Protein AF-A0AB73BXB4-F1 (afdb_monomer)

pLDDT: mean 86.78, std 16.22, range [36.78, 97.56]

Solvent-accessible surface area (backbone atoms only — not comparable to full-atom values): 6995 Å² total; per-residue (Å²): 115,77,70,65,53,54,61,62,59,66,60,69,78,57,82,78,79,75,52,73,66,58,54,53,52,51,54,50,52,53,50,52,51,52,52,50,55,50,52,53,54,52,52,50,49,53,47,51,54,52,40,52,54,49,50,57,50,45,49,60,52,52,61,61,52,67,53,47,62,61,51,51,56,50,37,53,54,45,31,73,74,46,91,64,23,68,59,35,50,53,50,48,51,52,51,50,58,50,49,55,52,49,53,52,51,47,54,53,46,54,50,52,42,55,52,45,51,52,54,48,50,67,76,71,112

Nearest PDB structures (foldseek):
  3vkg-assembly2_A  TM=5.267E-01  e=1.245E+00  Dictyostelium discoideum
  3u0c-assembly1_A  TM=6.821E-01  e=4.841E+00  Shigella flexneri
  8i21-assembly1_A  TM=4.727E-01  e=8.973E+00  Saccharomyces cerevisiae S288C
  6pyu-assembly1_B  TM=4.272E-01  e=8.436E+00  Homo sapiens

InterPro domains:
  IPR018543 Adhesion protein FadA [PF09403] (26-123)
  IPR053716 Flagellar assembly and chemotaxis effector [G3DSA:1.10.287.1700] (19-124)

Organism: NCBI:txid1441732

Secondary structure (DSSP, 8-state):
-HHHHHHHHHHGGG-S---HHHHHHHHHHHHHHHHHHHHHHHHHHHHHHHHHHHHHHHHHHHHHHHTHHHHHHHHHHHHHHSTTHHHHHHHHHHHHHHHHHHHHHHHHHHHHHHHHHHHHHHHH-

Radius of gyration: 28.99 Å; Cα cont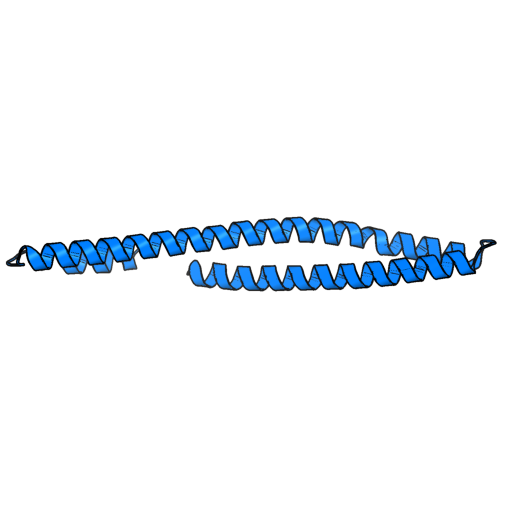acts (8 Å, |Δi|>4): 42; chains: 1; bounding box: 59×25×80 Å

Sequence (125 aa):
MKKVILFCLLLSIAAYGLDSQELNFLNKMDAEYQELLQKEAEKLEEFKVEKSSLEEELVKLKEREVAKEEIFAKLGKDSEIRWHRDEYKKLAKRYEEYYKKLEAAIAEREGKITELEKLINIMSE

Structure (mmCIF, N/CA/C/O backbone):
data_AF-A0AB73BXB4-F1
#
_entry.id   AF-A0AB73BXB4-F1
#
loop_
_atom_site.group_PDB
_atom_site.id
_atom_site.type_symbol
_atom_site.label_atom_id
_atom_site.label_alt_id
_atom_site.label_comp_id
_atom_site.label_asym_id
_atom_site.label_entity_id
_atom_site.label_seq_id
_atom_site.pdbx_PDB_ins_code
_atom_site.Cartn_x
_atom_site.Cartn_y
_atom_site.Cartn_z
_atom_site.occupancy
_atom_site.B_iso_or_equiv
_atom_site.auth_seq_id
_atom_site.auth_comp_id
_atom_site.auth_asym_id
_atom_site.auth_atom_id
_atom_site.pdbx_PDB_model_num
ATOM 1 N N . MET A 1 1 ? -16.604 14.018 24.293 1.00 46.03 1 MET A N 1
ATOM 2 C CA . MET A 1 1 ? -16.681 14.389 25.733 1.00 46.03 1 MET A CA 1
ATOM 3 C C . MET A 1 1 ? -18.094 14.677 26.260 1.00 46.03 1 MET A C 1
ATOM 5 O O . MET A 1 1 ? -18.399 14.213 27.346 1.00 46.03 1 MET A O 1
ATOM 9 N N . LYS A 1 2 ? -18.993 15.373 25.539 1.00 36.78 2 LYS A N 1
ATOM 10 C CA . LYS A 1 2 ? -20.355 15.675 26.051 1.00 36.78 2 LYS A CA 1
ATOM 11 C C . LYS A 1 2 ? -21.287 14.454 26.213 1.00 36.78 2 LYS A C 1
ATOM 13 O O . LYS A 1 2 ? -22.176 14.497 27.051 1.00 36.78 2 LYS A O 1
ATOM 18 N N . LYS A 1 3 ? -21.079 13.370 25.450 1.00 45.28 3 LYS A N 1
ATOM 19 C CA . LYS A 1 3 ? -21.919 12.152 25.496 1.00 45.28 3 LYS A CA 1
ATOM 20 C C . LYS A 1 3 ? -21.584 11.211 26.670 1.00 45.28 3 LYS A C 1
ATOM 22 O O . LYS A 1 3 ? -22.493 10.638 27.249 1.00 45.28 3 LYS A O 1
ATOM 27 N N . VAL A 1 4 ? -20.312 11.129 27.076 1.00 49.06 4 VAL A N 1
ATOM 28 C CA . VAL A 1 4 ? -19.854 10.280 28.203 1.00 49.06 4 VAL A CA 1
ATOM 29 C C . VAL A 1 4 ? -20.361 10.810 29.547 1.00 49.06 4 VAL A C 1
ATOM 31 O O . VAL A 1 4 ? -20.783 10.048 30.407 1.00 49.06 4 VAL A O 1
ATOM 34 N N . ILE A 1 5 ? -20.414 12.135 29.699 1.00 49.03 5 ILE A N 1
ATOM 35 C CA . ILE A 1 5 ? -20.917 12.777 30.920 1.00 49.03 5 ILE A CA 1
ATOM 36 C C . ILE A 1 5 ? -22.433 12.538 31.086 1.00 49.03 5 ILE A C 1
ATOM 38 O O . ILE A 1 5 ? -22.930 12.499 32.208 1.00 49.03 5 ILE A O 1
ATOM 42 N N . LEU A 1 6 ? -23.169 12.322 29.988 1.00 45.00 6 LEU A N 1
ATOM 43 C CA . LEU A 1 6 ? -24.621 12.137 30.020 1.00 45.00 6 LEU A CA 1
ATOM 44 C C . LEU A 1 6 ? -25.040 10.797 30.653 1.00 45.00 6 LEU A C 1
ATOM 46 O O . LEU A 1 6 ? -26.065 10.751 31.325 1.00 45.00 6 LEU A O 1
ATOM 50 N N . PHE A 1 7 ? -24.249 9.730 30.487 1.00 50.44 7 PHE A N 1
ATOM 51 C CA . PHE A 1 7 ? -24.560 8.421 31.079 1.00 50.44 7 PHE A CA 1
ATOM 52 C C . PHE A 1 7 ? -24.244 8.388 32.583 1.00 50.44 7 PHE A C 1
ATOM 54 O O . PHE A 1 7 ? -25.075 7.959 33.379 1.00 50.44 7 PHE A O 1
ATOM 61 N N . CYS A 1 8 ? -23.114 8.972 33.001 1.00 53.78 8 CYS A N 1
ATOM 62 C CA . CYS A 1 8 ? -22.771 9.090 34.423 1.00 53.78 8 CYS A CA 1
ATOM 63 C C . CYS A 1 8 ? -23.706 10.044 35.198 1.00 53.78 8 CYS A C 1
ATOM 65 O O . CYS A 1 8 ? -23.935 9.839 36.388 1.00 53.78 8 CYS A O 1
ATOM 67 N N . LEU A 1 9 ? -24.274 11.072 34.550 1.00 47.56 9 LEU A N 1
ATOM 68 C CA . LEU A 1 9 ? -25.213 12.007 35.193 1.00 47.56 9 LEU A CA 1
ATOM 69 C C . LEU A 1 9 ? -26.629 11.443 35.390 1.00 47.56 9 LEU A C 1
ATOM 71 O O . LEU A 1 9 ? -27.346 11.938 36.255 1.00 47.56 9 LEU A O 1
ATOM 75 N N . LEU A 1 10 ? -27.047 10.423 34.632 1.00 49.78 10 LEU A N 1
ATOM 76 C CA . LEU A 1 10 ? -28.359 9.790 34.833 1.00 49.78 10 LEU A CA 1
ATOM 77 C C . LEU A 1 10 ? -28.383 8.839 36.045 1.00 49.78 10 LEU A C 1
ATOM 79 O O . LEU A 1 10 ? -29.454 8.586 36.590 1.00 49.78 10 LEU A O 1
ATOM 83 N N . LEU A 1 11 ? -27.223 8.367 36.517 1.00 50.97 11 LEU A N 1
ATOM 84 C CA . LEU A 1 11 ? -27.109 7.428 37.644 1.00 50.97 11 LEU A CA 1
ATOM 85 C C . LEU A 1 11 ? -27.075 8.103 39.026 1.00 50.97 11 LEU A C 1
ATOM 87 O O . LEU A 1 11 ? -27.448 7.484 40.020 1.00 50.97 11 LEU A O 1
ATOM 91 N N . SER A 1 12 ? -26.691 9.379 39.122 1.00 51.28 12 SER A N 1
ATOM 92 C CA . SER A 1 12 ? -26.577 10.072 40.417 1.00 51.28 12 SER A CA 1
ATOM 93 C C . SER A 1 12 ? -27.920 10.495 41.029 1.00 51.28 12 SER A C 1
ATOM 95 O O . SER A 1 12 ? -27.973 10.805 42.219 1.00 51.28 12 SER A O 1
ATOM 97 N N . ILE A 1 13 ? -29.019 10.468 40.263 1.00 50.09 13 ILE A N 1
ATOM 98 C CA . ILE A 1 13 ? -30.362 10.840 40.749 1.00 50.09 13 ILE A CA 1
ATOM 99 C C . ILE A 1 13 ? -31.071 9.659 41.455 1.00 50.09 13 ILE A C 1
ATOM 101 O O . ILE A 1 13 ? -32.025 9.875 42.198 1.00 50.09 13 ILE A O 1
ATOM 105 N N . ALA A 1 14 ? -30.582 8.419 41.327 1.00 46.84 14 ALA A N 1
ATOM 106 C CA . ALA A 1 14 ? -31.215 7.233 41.923 1.00 46.84 14 ALA A CA 1
ATOM 107 C C . ALA A 1 14 ? -30.660 6.828 43.309 1.00 46.84 14 ALA A C 1
ATOM 109 O O . ALA A 1 14 ? -30.936 5.729 43.786 1.00 46.84 14 ALA A O 1
ATOM 110 N N . ALA A 1 15 ? -29.905 7.699 43.992 1.00 48.09 15 ALA A N 1
ATOM 111 C CA . ALA A 1 15 ? -29.251 7.410 45.279 1.00 48.09 15 ALA A CA 1
ATOM 112 C C . ALA A 1 15 ? -30.202 7.270 46.496 1.00 48.09 15 ALA A C 1
ATOM 114 O O . ALA A 1 15 ? -29.782 7.435 47.641 1.00 48.09 15 ALA A O 1
ATOM 115 N N . TYR A 1 16 ? -31.471 6.924 46.276 1.00 53.66 16 TYR A N 1
ATOM 116 C CA . TYR A 1 16 ? -32.410 6.554 47.330 1.00 53.66 16 TYR A CA 1
ATOM 117 C C . TYR A 1 16 ? -32.980 5.157 47.039 1.00 53.66 16 TYR A C 1
ATOM 119 O O . TYR A 1 16 ? -34.045 5.030 46.445 1.00 53.66 16 TYR A O 1
ATOM 127 N N . GLY A 1 17 ? -32.263 4.109 47.473 1.00 56.75 17 GLY A N 1
ATOM 128 C CA . GLY A 1 17 ? -32.847 2.774 47.690 1.00 56.75 17 GLY A CA 1
ATOM 129 C C . GLY A 1 17 ? -32.392 1.601 46.810 1.00 56.75 17 GLY A C 1
ATOM 130 O O . GLY A 1 17 ? -33.080 0.588 46.825 1.00 56.75 17 GLY A O 1
ATOM 131 N N . LEU A 1 18 ? -31.281 1.690 46.070 1.00 55.09 18 LEU A N 1
ATOM 132 C CA . LEU A 1 18 ? -30.744 0.552 45.295 1.00 55.09 18 LEU A CA 1
ATOM 133 C C . LEU A 1 18 ? -30.202 -0.568 46.205 1.00 55.09 18 LEU A C 1
ATOM 135 O O . LEU A 1 18 ? -29.429 -0.301 47.129 1.00 55.09 18 LEU A O 1
ATOM 139 N N . ASP A 1 19 ? -30.579 -1.819 45.918 1.00 71.94 19 ASP A N 1
ATOM 140 C CA . ASP A 1 19 ? -30.060 -3.004 46.609 1.00 71.94 19 ASP A CA 1
ATOM 141 C C . ASP A 1 19 ? -28.576 -3.235 46.247 1.00 71.94 19 ASP A C 1
ATOM 143 O O . ASP A 1 19 ? -28.112 -2.943 45.141 1.00 71.94 19 ASP A O 1
ATOM 147 N N . SER A 1 20 ? -27.805 -3.787 47.184 1.00 75.88 20 SER A N 1
ATOM 148 C CA . SER A 1 20 ? -26.370 -4.072 47.034 1.00 75.88 20 SER A CA 1
ATOM 149 C C . SER A 1 20 ? -26.051 -4.953 45.815 1.00 75.88 20 SER A C 1
ATOM 151 O O . SER A 1 20 ? -24.991 -4.818 45.200 1.00 75.88 20 SER A O 1
ATOM 153 N N . GLN A 1 21 ? -26.979 -5.833 45.430 1.00 81.38 21 GLN A N 1
ATOM 154 C CA . GLN A 1 21 ? -26.862 -6.689 44.252 1.00 81.38 21 GLN A CA 1
ATOM 155 C C . GLN A 1 21 ? -26.989 -5.901 42.939 1.00 81.38 21 GLN A C 1
ATOM 157 O O . GLN A 1 21 ? -26.225 -6.147 42.004 1.00 81.38 21 GLN A O 1
ATOM 162 N N . GLU A 1 22 ? -27.906 -4.935 42.874 1.00 81.56 22 GLU A N 1
ATOM 163 C CA . GLU A 1 22 ? -28.112 -4.078 41.701 1.00 81.56 22 GLU A CA 1
ATOM 164 C C . GLU A 1 22 ? -26.926 -3.125 41.500 1.00 81.56 22 GLU A C 1
ATOM 166 O O . GLU A 1 22 ? -26.448 -2.963 40.378 1.00 81.56 22 GLU A O 1
ATOM 171 N N . LEU A 1 23 ? -26.364 -2.586 42.590 1.00 81.19 23 LEU A N 1
ATOM 172 C CA . LEU A 1 23 ? -25.125 -1.796 42.552 1.00 81.19 23 LEU A CA 1
ATOM 173 C C . LEU A 1 23 ? -23.935 -2.595 42.002 1.00 81.19 23 LEU A C 1
ATOM 175 O O . LEU A 1 23 ? -23.179 -2.092 41.172 1.00 81.19 23 LEU A O 1
ATOM 179 N N . ASN A 1 24 ? -23.769 -3.852 42.424 1.00 86.06 24 ASN A N 1
ATOM 180 C CA . ASN A 1 24 ? -22.704 -4.716 41.907 1.00 86.06 24 ASN A CA 1
ATOM 181 C C . ASN A 1 24 ? -22.887 -5.050 40.418 1.00 86.06 24 ASN A C 1
ATOM 183 O O . ASN A 1 24 ? -21.903 -5.119 39.680 1.00 86.06 24 ASN A O 1
ATOM 187 N N . PHE A 1 25 ? -24.129 -5.236 39.966 1.00 88.88 25 PHE A N 1
ATOM 188 C CA . PHE A 1 25 ? -24.437 -5.464 38.556 1.00 88.88 25 PHE A CA 1
ATOM 189 C C . PHE A 1 25 ? -24.118 -4.236 37.690 1.00 88.88 25 PHE A C 1
ATOM 191 O O . PHE A 1 25 ? -23.461 -4.377 36.659 1.00 88.88 25 PHE A O 1
ATOM 198 N N . LEU A 1 26 ? -24.495 -3.034 38.143 1.00 86.38 26 LEU A N 1
ATOM 199 C CA . LEU A 1 26 ? -24.168 -1.774 37.466 1.00 86.38 26 LEU A CA 1
ATOM 200 C C . LEU A 1 26 ? -22.655 -1.548 37.371 1.00 86.38 26 LEU A C 1
ATOM 202 O O . LEU A 1 26 ? -22.152 -1.278 36.286 1.00 86.38 26 LEU A O 1
ATOM 206 N N . ASN A 1 27 ? -21.912 -1.763 38.461 1.00 87.38 27 ASN A N 1
ATOM 207 C CA . ASN A 1 27 ? -20.450 -1.641 38.450 1.00 87.38 27 ASN A CA 1
ATOM 208 C C . ASN A 1 27 ? -19.790 -2.594 37.443 1.00 87.38 27 ASN A C 1
ATOM 210 O O . ASN A 1 27 ? -18.796 -2.241 36.809 1.00 87.38 27 ASN A O 1
ATOM 214 N N . LYS A 1 28 ? -20.335 -3.806 37.283 1.00 94.31 28 LYS A N 1
ATOM 215 C CA . LYS A 1 28 ? -19.847 -4.759 36.283 1.00 94.31 28 LYS A CA 1
ATOM 216 C C . LYS A 1 28 ? -20.129 -4.273 34.860 1.00 94.31 28 LYS A C 1
ATOM 218 O O . LYS A 1 28 ? -19.233 -4.334 34.026 1.00 94.31 28 LYS A O 1
ATOM 223 N N . MET A 1 29 ? -21.333 -3.766 34.595 1.00 91.69 29 MET A N 1
ATOM 224 C CA . MET A 1 29 ? -21.676 -3.188 33.291 1.00 91.69 29 MET A CA 1
ATOM 225 C C . MET A 1 29 ? -20.802 -1.977 32.947 1.00 91.69 29 MET A C 1
ATOM 227 O O . MET A 1 29 ? -20.346 -1.857 31.813 1.00 91.69 29 MET A O 1
ATOM 231 N N . ASP A 1 30 ? -20.532 -1.105 33.920 1.00 87.69 30 ASP A N 1
ATOM 232 C CA . ASP A 1 30 ? -19.637 0.035 33.729 1.00 87.69 30 ASP A CA 1
ATOM 233 C C . ASP A 1 30 ? -18.212 -0.432 33.411 1.00 87.69 30 ASP A C 1
ATOM 235 O O . ASP A 1 30 ? -17.584 0.100 32.497 1.00 87.69 30 ASP A O 1
ATOM 239 N N . ALA A 1 31 ? -17.712 -1.460 34.104 1.00 92.81 31 ALA A N 1
ATOM 240 C CA . ALA A 1 31 ? -16.408 -2.048 33.808 1.00 92.81 31 ALA A CA 1
ATOM 241 C C . ALA A 1 31 ? -16.348 -2.652 32.393 1.00 92.81 31 ALA A C 1
ATOM 243 O O . ALA A 1 31 ? -15.392 -2.389 31.666 1.00 92.81 31 ALA A O 1
ATOM 244 N N . GLU A 1 32 ? -17.380 -3.396 31.977 1.00 93.94 32 GLU A N 1
ATOM 245 C CA . GLU A 1 32 ? -17.492 -3.947 30.618 1.00 93.94 32 GLU A CA 1
ATOM 246 C C . GLU A 1 32 ? -17.506 -2.830 29.559 1.00 93.94 32 GLU A C 1
ATOM 248 O O . GLU A 1 32 ? -16.832 -2.929 28.534 1.00 93.94 32 GLU A O 1
ATOM 253 N N . TYR A 1 33 ? -18.214 -1.728 29.818 1.00 90.19 33 TYR A N 1
ATOM 254 C CA . TYR A 1 33 ? -18.236 -0.567 28.928 1.00 90.19 33 TYR A CA 1
ATOM 255 C C . TYR A 1 33 ? -16.868 0.126 28.826 1.00 90.19 33 TYR A C 1
ATOM 257 O O . TYR A 1 33 ? -16.432 0.464 27.726 1.00 90.19 33 TYR A O 1
ATOM 265 N N . GLN A 1 34 ? -16.159 0.313 29.945 1.00 90.31 34 GLN A N 1
ATOM 266 C CA . GLN A 1 34 ? -14.802 0.875 29.920 1.00 90.31 34 GLN A CA 1
ATOM 267 C C . GLN A 1 34 ? -13.822 -0.032 29.166 1.00 90.31 34 GLN A C 1
ATOM 269 O O . GLN A 1 34 ? -12.996 0.464 28.400 1.00 90.31 34 GLN A O 1
ATOM 274 N N . GLU A 1 35 ? -13.934 -1.352 29.330 1.00 94.94 35 GLU A N 1
ATOM 275 C CA . GLU A 1 35 ? -13.120 -2.315 28.586 1.00 94.94 35 GLU A CA 1
ATOM 276 C C . GLU A 1 35 ? -13.382 -2.225 27.074 1.00 94.94 35 GLU A C 1
ATOM 278 O O . GLU A 1 35 ? -12.444 -2.285 26.277 1.00 94.94 35 GLU A O 1
ATOM 283 N N . LEU A 1 36 ? -14.639 -2.030 26.661 1.00 94.19 36 LEU A N 1
ATOM 284 C CA . LEU A 1 36 ? -14.987 -1.815 25.254 1.00 94.19 36 LEU A CA 1
ATOM 285 C C . LEU A 1 36 ? -14.364 -0.530 24.698 1.00 94.19 36 LEU A C 1
ATOM 287 O O . LEU A 1 36 ? -13.746 -0.579 23.636 1.00 94.19 36 LEU A O 1
ATOM 291 N N . LEU A 1 37 ? -14.443 0.586 25.431 1.00 92.25 37 LEU A N 1
ATOM 292 C CA . LEU A 1 37 ? -13.805 1.843 25.019 1.00 92.25 37 LEU A CA 1
ATOM 293 C C . LEU A 1 37 ? -12.287 1.699 24.864 1.00 92.25 37 LEU A C 1
ATOM 295 O O . LEU A 1 37 ? -11.700 2.258 23.937 1.00 92.25 37 LEU A O 1
ATOM 299 N N . GLN A 1 38 ? -11.644 0.941 25.755 1.00 93.50 38 GLN A N 1
ATOM 300 C CA . GLN A 1 38 ? -10.215 0.675 25.652 1.00 93.50 38 GLN A CA 1
ATOM 301 C C . GLN A 1 38 ? -9.890 -0.145 24.397 1.00 93.50 38 GLN A C 1
ATOM 303 O O . GLN A 1 38 ? -8.986 0.224 23.651 1.00 93.50 38 GLN A O 1
ATOM 308 N N . LYS A 1 39 ? -10.656 -1.206 24.119 1.00 94.44 39 LYS A N 1
ATOM 309 C CA . LYS A 1 39 ? -10.471 -2.032 22.914 1.00 94.44 39 LYS A CA 1
ATOM 310 C C . LYS A 1 39 ? -10.673 -1.237 21.625 1.00 94.44 39 LYS A C 1
ATOM 312 O O . LYS A 1 39 ? -9.937 -1.438 20.663 1.00 94.44 39 LYS A O 1
ATOM 317 N N . GLU A 1 40 ? -11.644 -0.327 21.591 1.00 91.81 40 GLU A N 1
ATOM 318 C CA . GLU A 1 40 ? -11.855 0.572 20.450 1.00 91.81 40 GLU A CA 1
ATOM 319 C C . GLU A 1 40 ? -10.663 1.516 20.244 1.00 91.81 40 GLU A C 1
ATOM 321 O O . GLU A 1 40 ? -10.204 1.690 19.113 1.00 91.81 40 GLU A O 1
ATOM 326 N N . ALA A 1 41 ? -10.115 2.078 21.327 1.00 92.62 41 ALA A N 1
ATOM 327 C CA . ALA A 1 41 ? -8.935 2.938 21.267 1.00 92.62 41 ALA A CA 1
ATOM 328 C C . ALA A 1 41 ? -7.676 2.179 20.813 1.00 92.62 41 ALA A C 1
ATOM 330 O O . ALA A 1 41 ? -6.930 2.681 19.972 1.00 92.62 41 ALA A O 1
ATOM 331 N N . GLU A 1 42 ? -7.461 0.963 21.320 1.00 95.38 42 GLU A N 1
ATOM 332 C CA . GLU A 1 42 ? -6.369 0.081 20.891 1.00 95.38 42 GLU A CA 1
ATOM 333 C C . GLU A 1 42 ? -6.486 -0.247 19.398 1.00 95.38 42 GLU A C 1
ATOM 335 O O . GLU A 1 42 ? -5.524 -0.088 18.647 1.00 95.38 42 GLU A O 1
ATOM 340 N N . LYS A 1 43 ? -7.689 -0.606 18.933 1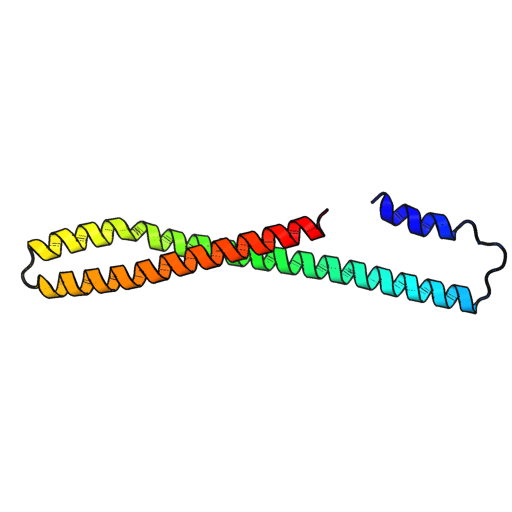.00 94.62 43 LYS A N 1
ATOM 341 C CA . LYS A 1 43 ? -7.932 -0.922 17.522 1.00 94.62 43 LYS A CA 1
ATOM 342 C C . LYS A 1 43 ? -7.716 0.280 16.600 1.00 94.62 43 LYS A C 1
ATOM 344 O O . LYS A 1 43 ? -7.166 0.129 15.509 1.00 94.62 43 LYS A O 1
ATOM 349 N N . LEU A 1 44 ? -8.121 1.473 17.035 1.00 95.00 44 LEU A N 1
ATOM 350 C CA . LEU A 1 44 ? -7.868 2.713 16.304 1.00 95.00 44 LEU A CA 1
ATOM 351 C C . LEU A 1 44 ? -6.365 2.982 16.152 1.00 95.00 44 LEU A C 1
ATOM 353 O O . LEU A 1 44 ? -5.922 3.414 15.086 1.00 95.00 44 LEU A O 1
ATOM 357 N N . GLU A 1 45 ? -5.582 2.732 17.199 1.00 95.50 45 GLU A N 1
ATOM 358 C CA . GLU A 1 45 ? -4.133 2.916 17.152 1.00 95.50 45 GLU A CA 1
ATOM 359 C C . GLU A 1 45 ? -3.456 1.886 16.242 1.00 95.50 45 GLU A C 1
ATOM 361 O O . GLU A 1 45 ? -2.608 2.258 15.431 1.00 95.50 45 GLU A O 1
ATOM 366 N N . GLU A 1 46 ? -3.890 0.621 16.278 1.00 95.75 46 GLU A N 1
ATOM 367 C CA . GLU A 1 46 ? -3.423 -0.409 15.340 1.00 95.75 46 GLU A CA 1
ATOM 368 C C . GLU A 1 46 ? -3.606 0.027 13.880 1.00 95.75 46 GLU A C 1
ATOM 370 O O . GLU A 1 46 ? -2.667 -0.067 13.088 1.00 95.75 46 GLU A O 1
ATOM 375 N N . PHE A 1 47 ? -4.778 0.564 13.523 1.00 96.25 47 PHE A N 1
ATOM 376 C CA . PHE A 1 47 ? -5.034 1.043 12.162 1.00 96.25 47 PHE A CA 1
ATOM 377 C C . PHE A 1 47 ? -4.147 2.225 11.768 1.00 96.25 47 PHE A C 1
ATOM 379 O O . PHE A 1 47 ? -3.715 2.305 10.617 1.00 96.25 47 PHE A O 1
ATOM 386 N N . LYS A 1 48 ? -3.843 3.139 12.697 1.00 95.56 48 LYS A N 1
ATOM 387 C CA . LYS A 1 48 ? -2.928 4.262 12.431 1.00 95.56 48 LYS A CA 1
ATOM 388 C C . LYS A 1 48 ? -1.500 3.785 12.197 1.00 95.56 48 LYS A C 1
ATOM 390 O O . LYS A 1 48 ? -0.854 4.250 11.259 1.00 95.56 48 LYS A O 1
ATOM 395 N N . VAL A 1 49 ? -1.022 2.853 13.021 1.00 97.50 49 VAL A N 1
ATOM 396 C CA . VAL A 1 49 ? 0.313 2.262 12.877 1.00 97.50 49 VAL A CA 1
ATOM 397 C C . VAL A 1 49 ? 0.417 1.497 11.560 1.00 97.50 49 VAL A C 1
ATOM 399 O O . VAL A 1 49 ? 1.380 1.688 10.815 1.00 97.50 49 VAL A O 1
ATOM 402 N N . GLU A 1 50 ? -0.589 0.684 11.227 1.00 96.50 50 GLU A N 1
ATOM 403 C CA . GLU A 1 50 ? -0.642 -0.035 9.954 1.00 96.50 50 GLU A CA 1
ATOM 404 C C . GLU A 1 50 ? -0.620 0.942 8.776 1.00 96.50 50 GLU A C 1
ATOM 406 O O . GLU A 1 50 ? 0.227 0.813 7.892 1.00 96.50 50 GLU A O 1
ATOM 411 N N . LYS A 1 51 ? -1.475 1.972 8.799 1.00 97.06 51 LYS A N 1
ATOM 412 C CA . LYS A 1 51 ? -1.509 3.015 7.770 1.00 97.06 51 LYS A CA 1
ATOM 413 C C . LYS A 1 51 ? -0.134 3.660 7.583 1.00 97.06 51 LYS A C 1
ATOM 415 O O . LYS A 1 51 ? 0.346 3.722 6.455 1.00 97.06 51 LYS A O 1
ATOM 420 N N . SER A 1 52 ? 0.516 4.077 8.671 1.00 96.94 52 SER A N 1
ATOM 421 C CA . SER A 1 52 ? 1.852 4.685 8.626 1.00 96.94 52 SER A CA 1
ATOM 422 C C . SER A 1 52 ? 2.883 3.747 7.991 1.00 96.94 52 SER A C 1
ATOM 424 O O . SER A 1 52 ? 3.675 4.169 7.150 1.00 96.94 52 SER A O 1
ATOM 426 N N . SER A 1 53 ? 2.859 2.458 8.342 1.00 97.06 53 SER A N 1
ATOM 427 C CA . SER A 1 53 ? 3.748 1.461 7.735 1.00 97.06 53 SER A CA 1
ATOM 428 C C . SER A 1 53 ? 3.490 1.304 6.231 1.00 97.06 53 SER A C 1
ATOM 430 O O . SER A 1 53 ? 4.433 1.205 5.443 1.00 97.06 53 SER A O 1
ATOM 432 N N . LEU A 1 54 ? 2.219 1.288 5.809 1.00 97.31 54 LEU A N 1
ATOM 433 C CA . LEU A 1 54 ? 1.858 1.208 4.391 1.00 97.31 54 LEU A CA 1
ATOM 434 C C . LEU A 1 54 ? 2.295 2.460 3.617 1.00 97.31 54 LEU A C 1
ATOM 436 O O . LEU A 1 54 ? 2.749 2.325 2.481 1.00 97.31 54 LEU A O 1
ATOM 440 N N . GLU A 1 55 ? 2.185 3.651 4.210 1.00 96.75 55 GLU A N 1
ATOM 441 C CA . GLU A 1 55 ? 2.643 4.914 3.616 1.00 96.75 55 GLU A CA 1
ATOM 442 C C . GLU A 1 55 ? 4.164 4.921 3.405 1.00 96.75 55 GLU A C 1
ATOM 444 O O . GLU A 1 55 ? 4.632 5.272 2.320 1.00 96.75 55 GLU A O 1
ATOM 449 N N . GLU A 1 56 ? 4.948 4.458 4.383 1.00 97.12 56 GLU A N 1
ATOM 450 C CA . GLU A 1 56 ? 6.402 4.323 4.232 1.00 97.12 56 GLU A CA 1
ATOM 451 C C . GLU A 1 56 ? 6.790 3.350 3.110 1.00 97.12 56 GLU A C 1
ATOM 453 O O . GLU A 1 56 ? 7.716 3.604 2.332 1.00 97.12 56 GLU A O 1
ATOM 458 N N . GLU A 1 57 ? 6.099 2.213 3.015 1.00 95.00 57 GLU A N 1
ATOM 459 C CA . GLU A 1 57 ? 6.319 1.260 1.930 1.00 95.00 57 GLU A CA 1
ATOM 460 C C . GLU A 1 57 ? 5.918 1.843 0.572 1.00 95.00 57 GLU A C 1
ATOM 462 O O . GLU A 1 57 ? 6.648 1.663 -0.405 1.00 95.00 57 GLU A O 1
ATOM 467 N N . LEU A 1 58 ? 4.810 2.586 0.506 1.00 96.62 58 LEU A N 1
ATOM 468 C CA . LEU A 1 58 ? 4.353 3.253 -0.710 1.00 96.62 58 LEU A CA 1
ATOM 469 C C . LEU A 1 58 ? 5.390 4.258 -1.222 1.00 96.62 58 LEU A C 1
ATOM 471 O O . LEU A 1 58 ? 5.675 4.275 -2.420 1.00 96.62 58 LEU A O 1
ATOM 475 N N . VAL A 1 59 ? 6.002 5.044 -0.331 1.00 96.12 59 VAL A N 1
ATOM 476 C CA . VAL A 1 59 ? 7.091 5.969 -0.690 1.00 96.12 59 VAL A CA 1
ATOM 477 C C . VAL A 1 59 ? 8.257 5.207 -1.322 1.00 96.12 59 VAL A C 1
ATOM 479 O O . VAL A 1 59 ? 8.678 5.541 -2.429 1.00 96.12 59 VAL A O 1
ATOM 482 N N . LYS A 1 60 ? 8.715 4.115 -0.695 1.00 95.00 60 LYS A N 1
ATOM 483 C CA . LYS A 1 60 ? 9.809 3.279 -1.228 1.00 95.00 60 LYS A CA 1
ATOM 484 C C . LYS A 1 60 ? 9.475 2.660 -2.590 1.00 95.00 60 LYS A C 1
ATOM 486 O O . LYS A 1 60 ? 10.370 2.463 -3.412 1.00 95.00 60 LYS A O 1
ATOM 491 N N . LEU A 1 61 ? 8.211 2.303 -2.837 1.00 94.94 61 LEU A N 1
ATOM 492 C CA . LEU A 1 61 ? 7.773 1.788 -4.138 1.00 94.94 61 LEU A CA 1
ATOM 493 C C . LEU A 1 61 ? 7.773 2.892 -5.204 1.00 94.94 61 LEU A C 1
ATOM 495 O O . LEU A 1 61 ? 8.292 2.662 -6.296 1.00 94.94 61 LEU A O 1
ATOM 499 N N . LYS A 1 62 ? 7.282 4.093 -4.875 1.00 93.25 62 LYS A N 1
ATOM 500 C CA . LYS A 1 62 ? 7.277 5.252 -5.784 1.00 93.25 62 LYS A CA 1
ATOM 501 C C . LYS A 1 62 ? 8.686 5.729 -6.133 1.00 93.25 62 LYS A C 1
ATOM 503 O O . LYS A 1 62 ? 8.957 6.030 -7.289 1.00 93.25 62 LYS A O 1
ATOM 508 N N . GLU A 1 63 ? 9.628 5.703 -5.192 1.00 93.56 63 GLU A N 1
ATOM 509 C CA . GLU A 1 63 ? 11.042 6.008 -5.475 1.00 93.56 63 GLU A CA 1
ATOM 510 C C . GLU A 1 63 ? 11.645 5.078 -6.542 1.00 93.56 63 GLU A C 1
ATOM 512 O O . GLU A 1 63 ? 12.428 5.513 -7.387 1.00 93.56 63 GLU A O 1
ATOM 517 N N . ARG A 1 64 ? 11.255 3.796 -6.553 1.00 89.94 64 ARG A N 1
ATOM 518 C CA . ARG A 1 64 ? 11.712 2.824 -7.564 1.00 89.94 64 ARG A CA 1
ATOM 519 C C . ARG A 1 64 ? 11.094 3.072 -8.939 1.00 89.94 64 ARG A C 1
ATOM 521 O O . ARG A 1 64 ? 11.696 2.700 -9.950 1.00 89.94 64 ARG A O 1
ATOM 528 N N . GLU A 1 65 ? 9.919 3.694 -8.984 1.00 90.38 65 GLU A N 1
ATOM 529 C CA . GLU A 1 65 ? 9.238 4.083 -10.218 1.00 90.38 65 GLU A CA 1
ATOM 530 C C . GLU A 1 65 ? 9.961 5.230 -10.934 1.00 90.38 65 GLU A C 1
ATOM 532 O O . GLU A 1 65 ? 10.067 5.205 -12.156 1.00 90.38 65 GLU A O 1
ATOM 537 N N . VAL A 1 66 ? 10.564 6.170 -10.195 1.00 86.94 66 VAL A N 1
ATOM 538 C CA . VAL A 1 66 ? 11.274 7.334 -10.769 1.00 86.94 66 VAL A CA 1
ATOM 539 C C . VAL A 1 66 ? 12.387 6.922 -11.745 1.00 86.94 66 VAL A C 1
ATOM 541 O O . VAL A 1 66 ? 12.604 7.578 -12.761 1.00 86.94 66 VAL A O 1
ATOM 544 N N . ALA A 1 67 ? 13.059 5.794 -11.501 1.00 87.19 67 ALA A N 1
ATOM 545 C CA . ALA A 1 67 ? 14.123 5.291 -12.376 1.00 87.19 67 ALA A CA 1
ATOM 546 C C . ALA A 1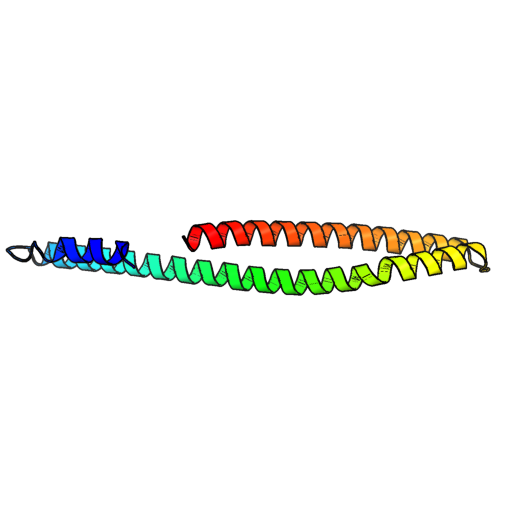 67 ? 13.619 4.695 -13.709 1.00 87.19 67 ALA A C 1
ATOM 54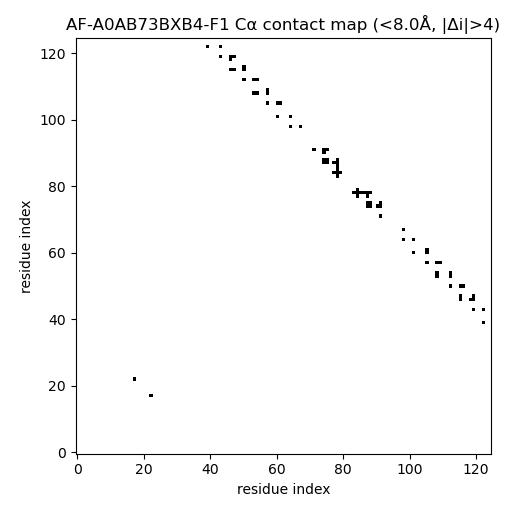8 O O . ALA A 1 67 ? 14.422 4.397 -14.598 1.00 87.19 67 ALA A O 1
ATOM 549 N N . LYS A 1 68 ? 12.303 4.500 -13.867 1.00 91.62 68 LYS A N 1
ATOM 550 C CA . LYS A 1 68 ? 11.694 3.803 -15.008 1.00 91.62 68 LYS A CA 1
ATOM 551 C C . LYS A 1 68 ? 12.029 4.474 -16.334 1.00 91.62 68 LYS A C 1
ATOM 553 O O . LYS A 1 68 ? 12.539 3.819 -17.243 1.00 91.62 68 LYS A O 1
ATOM 558 N N . GLU A 1 69 ? 11.754 5.769 -16.447 1.00 90.56 69 GLU A N 1
ATOM 559 C CA . GLU A 1 69 ? 11.903 6.509 -17.704 1.00 90.56 69 GLU A CA 1
ATOM 560 C C . GLU A 1 69 ? 13.354 6.524 -18.191 1.00 90.56 69 GLU A C 1
ATOM 562 O O . GLU A 1 69 ? 13.616 6.267 -19.368 1.00 90.56 69 GLU A O 1
ATOM 567 N N . GLU A 1 70 ? 14.309 6.736 -17.281 1.00 91.50 70 GLU A N 1
ATOM 568 C CA . GLU A 1 70 ? 15.736 6.725 -17.608 1.00 91.50 70 GLU A CA 1
ATOM 569 C C . GLU A 1 70 ? 16.184 5.349 -18.123 1.00 91.50 70 GLU A C 1
ATOM 571 O O . GLU A 1 70 ? 16.874 5.252 -19.146 1.00 91.50 70 GLU A O 1
ATOM 576 N N . ILE A 1 71 ? 15.751 4.271 -17.459 1.00 93.00 71 ILE A N 1
ATOM 577 C CA . ILE A 1 71 ? 16.077 2.897 -17.854 1.00 93.00 71 ILE A CA 1
ATOM 578 C C . ILE A 1 71 ? 15.521 2.593 -19.246 1.00 93.00 71 ILE A C 1
ATOM 580 O O . ILE A 1 71 ? 16.259 2.092 -20.100 1.00 93.00 71 ILE A O 1
ATOM 584 N N . PHE A 1 72 ? 14.255 2.920 -19.513 1.00 92.88 72 PHE A N 1
ATOM 585 C CA . PHE A 1 72 ? 13.653 2.672 -20.824 1.00 92.88 72 PHE A CA 1
ATOM 586 C C . PHE A 1 72 ? 14.279 3.524 -21.927 1.00 92.88 72 PHE A C 1
ATOM 588 O O . PHE A 1 72 ? 14.542 3.004 -23.012 1.00 92.88 72 PHE A O 1
ATOM 595 N N . ALA A 1 73 ? 14.602 4.790 -21.656 1.00 93.75 73 ALA A N 1
ATOM 596 C CA . ALA A 1 73 ? 15.292 5.648 -22.615 1.00 93.75 73 ALA A CA 1
ATOM 597 C C . ALA A 1 73 ? 16.683 5.099 -22.973 1.00 93.75 73 ALA A C 1
ATOM 599 O O . ALA A 1 73 ? 17.071 5.086 -24.146 1.00 93.75 73 ALA A O 1
ATOM 600 N N . LYS A 1 74 ? 17.433 4.609 -21.978 1.00 94.31 74 LYS A N 1
ATOM 601 C CA . LYS A 1 74 ? 18.759 4.016 -22.184 1.00 94.31 74 LYS A CA 1
ATOM 602 C C . LYS A 1 74 ? 18.681 2.694 -22.944 1.00 94.31 74 LYS A C 1
ATOM 604 O O . LYS A 1 74 ? 19.388 2.527 -23.937 1.00 94.31 74 LYS A O 1
ATOM 609 N N . LEU A 1 75 ? 17.806 1.782 -22.518 1.00 93.25 75 LEU A N 1
ATOM 610 C CA . LEU A 1 75 ? 17.627 0.482 -23.168 1.00 93.25 75 LEU A CA 1
ATOM 611 C C . LEU A 1 75 ? 17.090 0.618 -24.593 1.00 93.25 75 LEU A C 1
ATOM 613 O O . LEU A 1 75 ? 17.529 -0.129 -25.463 1.00 93.25 75 LEU A O 1
ATOM 617 N N . GLY A 1 76 ? 16.207 1.588 -24.848 1.00 92.06 76 GLY A N 1
ATOM 618 C CA . GLY A 1 76 ? 15.720 1.909 -26.189 1.00 92.06 76 GLY A CA 1
ATOM 619 C C . GLY A 1 76 ? 16.870 2.270 -27.124 1.00 92.06 76 GLY A C 1
ATOM 620 O O . GLY A 1 76 ? 17.106 1.561 -28.103 1.00 92.06 76 GLY A O 1
ATOM 621 N N . LYS A 1 77 ? 17.667 3.283 -26.754 1.00 94.12 77 LYS A N 1
ATOM 622 C CA . LYS A 1 77 ? 18.852 3.702 -27.525 1.00 94.12 77 LYS A CA 1
ATOM 623 C C . LYS A 1 77 ? 19.843 2.557 -27.727 1.00 94.12 77 LYS A C 1
ATOM 625 O O . LYS A 1 77 ? 20.284 2.305 -28.846 1.00 94.12 77 LYS A O 1
ATOM 630 N N . ASP A 1 78 ? 20.183 1.840 -26.657 1.00 93.00 78 ASP A N 1
ATOM 631 C CA . ASP A 1 78 ? 21.142 0.738 -26.728 1.00 93.00 78 ASP A CA 1
ATOM 632 C C . ASP A 1 78 ? 20.633 -0.409 -27.623 1.00 93.00 78 ASP A C 1
ATOM 634 O O . ASP A 1 78 ? 21.417 -1.007 -28.362 1.00 93.00 78 ASP A O 1
ATOM 638 N N . SER A 1 79 ? 19.325 -0.679 -27.640 1.00 91.94 79 SER A N 1
ATOM 639 C CA . SER A 1 79 ? 18.730 -1.713 -28.496 1.00 91.94 79 SER A CA 1
ATOM 640 C C . SER A 1 79 ? 18.794 -1.402 -29.996 1.00 91.94 79 SER A C 1
ATOM 642 O O . SER A 1 79 ? 18.680 -2.318 -30.814 1.00 91.94 79 SER A O 1
ATOM 644 N N . GLU A 1 80 ? 19.022 -0.143 -30.371 1.00 92.56 80 GLU A N 1
ATOM 645 C CA . GLU A 1 80 ? 19.158 0.293 -31.762 1.00 92.56 80 GLU A CA 1
ATOM 646 C C . GLU A 1 80 ? 20.615 0.270 -32.228 1.00 92.56 80 GLU A C 1
ATOM 648 O O . GLU A 1 80 ? 20.897 -0.169 -33.344 1.00 92.56 80 GLU A O 1
ATOM 653 N N . ILE A 1 81 ? 21.555 0.691 -31.375 1.00 94.19 81 ILE A N 1
ATOM 654 C CA . ILE A 1 81 ? 22.946 0.957 -31.784 1.00 94.19 81 ILE A CA 1
ATOM 655 C C . ILE A 1 81 ? 23.949 -0.133 -31.379 1.00 94.19 81 ILE A C 1
ATOM 657 O O . ILE A 1 81 ? 25.021 -0.224 -31.977 1.00 94.19 81 ILE A O 1
ATOM 661 N N . ARG A 1 82 ? 23.655 -0.948 -30.357 1.00 93.94 82 ARG A N 1
ATOM 662 C CA . ARG A 1 82 ? 24.616 -1.929 -29.815 1.00 93.94 82 ARG A CA 1
ATOM 663 C C . ARG A 1 82 ? 24.648 -3.212 -30.641 1.00 93.94 82 ARG A C 1
ATOM 665 O O . ARG A 1 82 ? 23.719 -3.525 -31.371 1.00 93.94 82 ARG A O 1
ATOM 672 N N . TRP A 1 83 ? 25.712 -3.998 -30.477 1.00 94.81 83 TRP A N 1
ATOM 673 C CA . TRP A 1 83 ? 25.871 -5.285 -31.166 1.00 94.81 83 TRP A CA 1
ATOM 674 C C . TRP A 1 83 ? 24.817 -6.322 -30.739 1.00 94.81 83 TRP A C 1
ATOM 676 O O . TRP A 1 83 ? 24.167 -6.941 -31.576 1.00 94.81 83 TRP A O 1
ATOM 686 N N . HIS A 1 84 ? 24.577 -6.461 -29.432 1.00 96.12 84 HIS A N 1
ATOM 687 C CA . HIS A 1 84 ? 23.639 -7.438 -28.865 1.00 96.12 84 HIS A CA 1
ATOM 688 C C . HIS A 1 84 ? 22.196 -6.910 -28.769 1.00 96.12 84 HIS A C 1
ATOM 690 O O . HIS A 1 84 ? 21.568 -7.016 -27.717 1.00 96.12 84 HIS A O 1
ATOM 696 N N . ARG A 1 85 ? 21.661 -6.320 -29.848 1.00 95.00 85 ARG A N 1
ATOM 697 C CA . ARG A 1 85 ? 20.340 -5.645 -29.860 1.00 95.00 85 ARG A CA 1
ATOM 698 C C . ARG A 1 85 ? 19.220 -6.475 -29.238 1.00 95.00 85 ARG A C 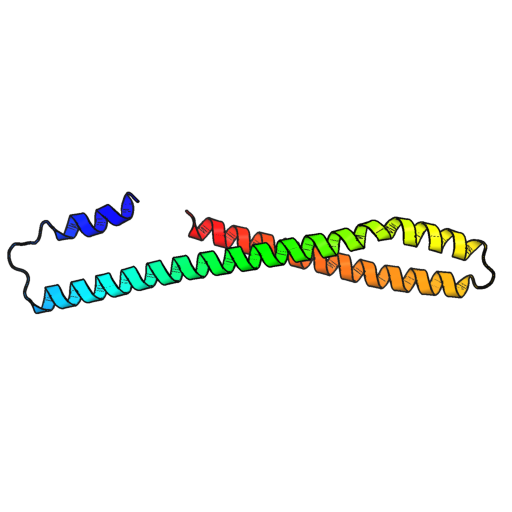1
ATOM 700 O O . ARG A 1 85 ? 18.450 -5.964 -28.428 1.00 95.00 85 ARG A O 1
ATOM 707 N N . ASP A 1 86 ? 19.149 -7.755 -29.587 1.00 95.38 86 ASP A N 1
ATOM 708 C CA . ASP A 1 86 ? 18.086 -8.640 -29.107 1.00 95.38 86 ASP A CA 1
ATOM 709 C C . ASP A 1 86 ? 18.157 -8.879 -27.595 1.00 95.38 86 ASP A C 1
ATOM 711 O O . ASP A 1 86 ? 17.119 -8.985 -26.944 1.00 95.38 86 ASP A O 1
ATOM 715 N N . GLU A 1 87 ? 19.355 -8.878 -27.005 1.00 96.00 87 GLU A N 1
ATOM 716 C CA . GLU A 1 87 ? 19.522 -8.987 -25.553 1.00 96.00 87 GLU A CA 1
ATOM 717 C C . GLU A 1 87 ? 19.054 -7.716 -24.835 1.00 96.00 87 GLU A C 1
ATOM 719 O O . GLU A 1 87 ? 18.374 -7.807 -23.812 1.00 96.00 87 GLU A O 1
ATOM 724 N N . TYR A 1 88 ? 19.303 -6.531 -25.405 1.00 95.06 88 TYR A N 1
ATOM 725 C CA . TYR A 1 88 ? 18.749 -5.277 -24.878 1.00 95.06 88 TYR A CA 1
ATOM 726 C C . TYR A 1 88 ? 17.217 -5.246 -24.961 1.00 95.06 88 TYR A C 1
ATOM 728 O O . TYR A 1 88 ? 16.564 -4.843 -24.001 1.00 95.06 88 TYR A O 1
ATOM 736 N N . LYS A 1 89 ? 16.622 -5.744 -26.055 1.00 94.06 89 LYS A N 1
ATOM 737 C CA . LYS A 1 89 ? 15.157 -5.861 -26.185 1.00 94.06 89 LYS A CA 1
ATOM 738 C C . LYS A 1 89 ? 14.561 -6.836 -25.169 1.00 94.06 89 LYS A C 1
ATOM 740 O O . LYS A 1 89 ? 13.530 -6.540 -24.567 1.00 94.06 89 LYS A O 1
ATOM 745 N N . LYS A 1 90 ? 15.201 -7.990 -24.942 1.00 95.88 90 LYS A N 1
ATOM 746 C CA . LYS A 1 90 ? 14.796 -8.937 -23.886 1.00 95.88 90 LYS A CA 1
ATOM 747 C C . LYS A 1 90 ? 14.897 -8.300 -22.501 1.00 95.88 90 LYS A C 1
ATOM 749 O O . LYS A 1 90 ? 14.006 -8.487 -21.676 1.00 95.88 90 LYS A O 1
ATOM 754 N N . LEU A 1 91 ? 15.961 -7.539 -22.242 1.00 94.94 91 LEU A N 1
ATOM 755 C CA . LEU A 1 91 ? 16.138 -6.832 -20.978 1.00 94.94 91 LEU A CA 1
ATOM 756 C C . LEU A 1 91 ? 15.045 -5.775 -20.765 1.00 94.94 91 LEU A C 1
ATOM 758 O O . LEU A 1 91 ? 14.461 -5.746 -19.686 1.00 94.94 91 LEU A O 1
ATOM 762 N N . ALA A 1 92 ? 14.708 -4.990 -21.792 1.00 94.31 92 ALA A N 1
ATOM 763 C CA . ALA A 1 92 ? 13.614 -4.019 -21.743 1.00 94.31 92 ALA A CA 1
ATOM 764 C C . ALA A 1 92 ? 12.268 -4.675 -21.394 1.00 94.31 92 ALA A C 1
ATOM 766 O O . ALA A 1 92 ? 11.571 -4.188 -20.508 1.00 94.31 92 ALA A O 1
ATOM 767 N N . LYS A 1 93 ? 11.946 -5.831 -21.993 1.00 95.38 93 LYS A N 1
ATOM 768 C CA . LYS A 1 93 ? 10.730 -6.596 -21.655 1.00 95.38 93 LYS A CA 1
ATOM 769 C C . LYS A 1 93 ? 10.688 -7.046 -20.192 1.00 95.38 93 LYS A C 1
ATOM 771 O O . LYS A 1 93 ? 9.647 -6.972 -19.553 1.00 95.38 93 LYS A O 1
ATOM 776 N N . ARG A 1 94 ? 11.819 -7.473 -19.621 1.00 96.44 94 ARG A N 1
ATOM 777 C CA . ARG A 1 94 ? 11.872 -7.834 -18.191 1.00 96.44 94 ARG A CA 1
ATOM 778 C C . ARG A 1 94 ? 11.646 -6.629 -17.281 1.00 96.44 94 ARG A C 1
ATOM 780 O O . ARG A 1 94 ? 10.985 -6.764 -16.255 1.00 96.44 94 ARG A O 1
ATOM 787 N N . TYR A 1 95 ? 12.174 -5.462 -17.651 1.00 95.19 95 TYR A N 1
ATOM 788 C CA . TYR A 1 95 ? 11.874 -4.222 -16.936 1.00 95.19 95 TYR A CA 1
ATOM 789 C C . TYR A 1 95 ? 10.398 -3.842 -17.060 1.00 95.19 95 TYR A C 1
ATOM 791 O O . TYR A 1 95 ? 9.803 -3.434 -16.070 1.00 95.19 95 TYR A O 1
ATOM 799 N N . GLU A 1 96 ? 9.785 -4.027 -18.227 1.00 95.00 96 GLU A N 1
ATOM 800 C CA . GLU A 1 96 ? 8.351 -3.793 -18.433 1.00 95.00 96 GLU A CA 1
ATOM 801 C C . GLU A 1 96 ? 7.500 -4.664 -17.504 1.00 95.00 96 GLU A C 1
ATOM 803 O O . GLU A 1 96 ? 6.647 -4.153 -16.779 1.00 95.00 96 GLU A O 1
ATOM 808 N N . GLU A 1 97 ? 7.792 -5.963 -17.435 1.00 96.38 97 GLU A N 1
ATOM 809 C CA . GLU A 1 97 ? 7.121 -6.879 -16.510 1.00 96.38 97 GLU A CA 1
ATOM 810 C C . GLU A 1 97 ? 7.330 -6.496 -15.038 1.00 96.38 97 GLU A C 1
ATOM 812 O O . GLU A 1 97 ? 6.398 -6.586 -14.236 1.00 96.38 97 GLU A O 1
ATOM 817 N N . TYR A 1 98 ? 8.541 -6.070 -14.672 1.00 95.75 98 TYR A N 1
ATOM 818 C CA . TYR A 1 98 ? 8.849 -5.593 -13.325 1.00 95.75 98 TYR A CA 1
ATOM 819 C C . TYR A 1 98 ? 8.031 -4.347 -12.970 1.00 95.75 98 TYR A C 1
ATOM 821 O O . TYR A 1 98 ? 7.369 -4.330 -11.933 1.00 95.75 98 TYR A O 1
ATOM 829 N N . TYR A 1 99 ? 8.030 -3.334 -13.837 1.00 96.12 99 TYR A N 1
ATOM 830 C CA . TYR A 1 99 ? 7.324 -2.080 -13.586 1.00 96.12 99 TYR A CA 1
ATOM 831 C C . TYR A 1 99 ? 5.807 -2.255 -13.584 1.00 96.12 99 TYR A C 1
ATOM 833 O O . TYR A 1 99 ? 5.140 -1.660 -12.748 1.00 96.12 99 TYR A O 1
ATOM 841 N N . LYS A 1 100 ? 5.264 -3.161 -14.402 1.00 95.88 100 LYS A N 1
ATOM 842 C CA . LYS A 1 100 ? 3.846 -3.534 -14.329 1.00 95.88 100 LYS A CA 1
ATOM 843 C C . LYS A 1 100 ? 3.468 -4.126 -12.965 1.00 95.88 100 LYS A C 1
ATOM 845 O O . LYS A 1 100 ? 2.396 -3.843 -12.437 1.00 95.88 100 LYS A O 1
ATOM 850 N N . LYS A 1 101 ? 4.336 -4.960 -12.380 1.00 96.38 101 LYS A N 1
ATOM 851 C CA . LYS A 1 101 ? 4.129 -5.493 -11.021 1.00 96.38 101 LYS A CA 1
ATOM 852 C C . LYS A 1 101 ? 4.278 -4.406 -9.959 1.00 96.38 101 LYS A C 1
ATOM 854 O O . LYS A 1 101 ? 3.538 -4.425 -8.982 1.00 96.38 101 LYS A O 1
ATOM 859 N N . LEU A 1 102 ? 5.216 -3.477 -10.152 1.00 95.81 102 LEU A N 1
ATOM 860 C CA . LEU A 1 102 ? 5.416 -2.341 -9.256 1.00 95.81 102 LEU A CA 1
ATOM 861 C C . LEU A 1 102 ? 4.175 -1.439 -9.216 1.00 95.81 102 LEU A C 1
ATOM 863 O O . LEU A 1 102 ? 3.692 -1.140 -8.132 1.00 95.81 102 LEU A O 1
ATOM 867 N N . GLU A 1 103 ? 3.620 -1.087 -10.377 1.00 95.31 103 GLU A N 1
ATOM 868 C CA . GLU A 1 103 ? 2.385 -0.299 -10.501 1.00 95.31 103 GLU A CA 1
ATOM 869 C C . GLU A 1 103 ? 1.199 -0.982 -9.810 1.00 95.31 103 GLU A C 1
ATOM 871 O O . GLU A 1 103 ? 0.468 -0.347 -9.054 1.00 95.31 103 GLU A O 1
ATOM 876 N N . ALA A 1 104 ? 1.036 -2.295 -10.007 1.00 96.75 104 ALA A N 1
ATOM 877 C CA . ALA A 1 104 ? -0.010 -3.057 -9.329 1.00 96.75 104 ALA A CA 1
ATOM 878 C C . ALA A 1 104 ? 0.156 -3.033 -7.798 1.00 96.75 104 ALA A C 1
ATOM 880 O O . ALA A 1 104 ? -0.824 -2.854 -7.079 1.00 96.75 104 ALA A O 1
ATOM 881 N N . ALA A 1 105 ? 1.390 -3.168 -7.301 1.00 96.00 105 ALA A N 1
ATOM 882 C CA . ALA A 1 105 ? 1.681 -3.100 -5.871 1.00 96.00 105 ALA A CA 1
ATOM 883 C C . ALA A 1 105 ? 1.423 -1.700 -5.288 1.00 96.00 105 ALA A C 1
ATOM 885 O O . ALA A 1 105 ? 0.905 -1.589 -4.179 1.00 96.00 105 ALA A O 1
ATOM 886 N N . ILE A 1 106 ? 1.751 -0.637 -6.031 1.00 96.50 106 ILE A N 1
ATOM 887 C CA . ILE A 1 106 ? 1.447 0.750 -5.654 1.00 96.50 106 ILE A CA 1
ATOM 888 C C . ILE A 1 106 ? -0.068 0.935 -5.526 1.00 96.50 106 ILE A C 1
ATOM 890 O O . ILE A 1 106 ? -0.536 1.349 -4.467 1.00 96.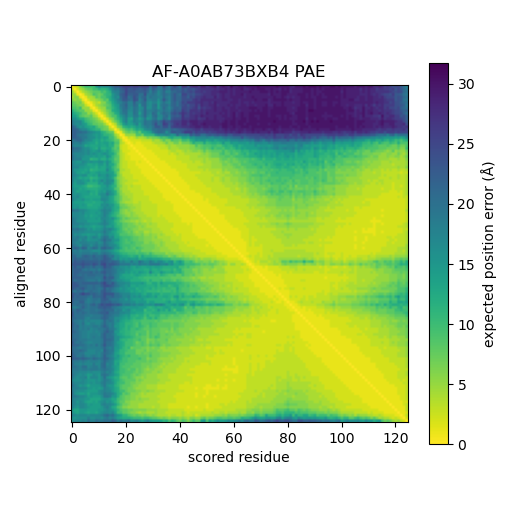50 106 ILE A O 1
ATOM 894 N N . ALA A 1 107 ? -0.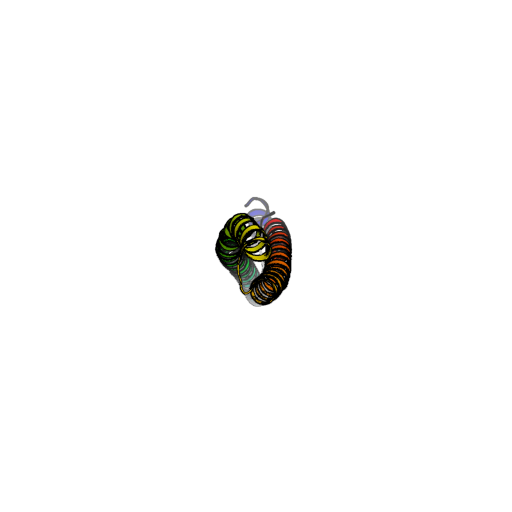833 0.545 -6.548 1.00 97.31 107 ALA A N 1
ATOM 895 C CA . ALA A 1 107 ? -2.288 0.680 -6.548 1.00 97.31 107 ALA A CA 1
ATOM 896 C C . ALA A 1 107 ? -2.954 -0.116 -5.410 1.00 97.31 107 ALA A C 1
ATOM 898 O O . ALA A 1 107 ? -3.877 0.375 -4.761 1.00 97.31 107 ALA A O 1
ATOM 899 N N . GLU A 1 108 ? -2.469 -1.328 -5.121 1.00 97.00 108 GLU A N 1
ATOM 900 C CA . GLU A 1 108 ? -2.959 -2.134 -3.998 1.00 97.00 108 GLU A CA 1
ATOM 901 C C . GLU A 1 108 ? -2.726 -1.434 -2.648 1.00 97.00 108 GLU A C 1
ATOM 903 O O . GLU A 1 108 ? -3.613 -1.415 -1.792 1.00 97.00 108 GLU A O 1
ATOM 908 N N . ARG A 1 109 ? -1.542 -0.840 -2.445 1.00 96.81 109 ARG A N 1
ATOM 909 C CA . ARG A 1 109 ? -1.207 -0.128 -1.204 1.00 96.81 109 ARG A CA 1
ATOM 910 C C . ARG A 1 109 ? -1.992 1.166 -1.047 1.00 96.81 109 ARG A C 1
ATOM 912 O O . ARG A 1 109 ? -2.488 1.421 0.045 1.00 96.81 109 ARG A O 1
ATOM 919 N N . GLU A 1 110 ? -2.167 1.933 -2.119 1.00 96.62 110 GLU A N 1
ATOM 920 C CA . GLU A 1 110 ? -3.027 3.123 -2.117 1.00 96.62 110 GLU A CA 1
ATOM 921 C C . GLU A 1 110 ? -4.480 2.768 -1.774 1.00 96.62 110 GLU A C 1
ATOM 923 O O . GLU A 1 110 ? -5.108 3.446 -0.956 1.00 96.62 110 GLU A O 1
ATOM 928 N N . GLY A 1 111 ? -4.995 1.660 -2.320 1.00 97.56 111 GLY A N 1
ATOM 929 C CA . GLY A 1 111 ? -6.314 1.131 -1.972 1.00 97.56 111 GLY A CA 1
ATOM 930 C C . GLY A 1 111 ? -6.442 0.807 -0.482 1.00 97.56 111 GLY A C 1
ATOM 931 O O . GLY A 1 111 ? -7.353 1.304 0.177 1.00 97.56 111 GLY A O 1
ATOM 932 N N . LYS A 1 112 ? -5.485 0.052 0.074 1.00 97.00 112 LYS A N 1
ATOM 933 C CA . LYS A 1 112 ? -5.462 -0.307 1.505 1.00 97.00 112 LYS A CA 1
ATOM 934 C C . LYS A 1 112 ? -5.368 0.911 2.424 1.00 97.00 112 LYS A C 1
ATOM 936 O O . LYS A 1 112 ? -6.088 0.981 3.414 1.00 97.00 112 LYS A O 1
ATOM 941 N N . ILE A 1 113 ? -4.528 1.891 2.086 1.00 97.56 113 ILE A N 1
ATOM 942 C CA . ILE A 1 113 ? -4.431 3.151 2.838 1.00 97.56 113 ILE A CA 1
ATOM 943 C C . ILE A 1 113 ? -5.784 3.871 2.836 1.00 97.56 113 ILE A C 1
ATOM 945 O O . ILE A 1 113 ? -6.258 4.273 3.893 1.00 97.56 113 ILE A O 1
ATOM 949 N N . THR A 1 114 ? -6.445 3.959 1.678 1.00 97.50 114 THR A N 1
ATOM 950 C CA . THR A 1 114 ? -7.766 4.597 1.548 1.00 97.50 114 THR A CA 1
ATOM 951 C C . THR A 1 114 ? -8.837 3.887 2.387 1.00 97.50 114 THR A C 1
ATOM 953 O O . THR A 1 114 ? -9.728 4.525 2.948 1.00 97.50 114 THR A O 1
ATOM 956 N N . GLU A 1 115 ? -8.788 2.557 2.472 1.00 96.75 115 GLU A N 1
ATOM 957 C CA . GLU A 1 115 ? -9.694 1.772 3.319 1.00 96.75 115 GLU A CA 1
ATOM 958 C C . GLU A 1 115 ? -9.439 2.024 4.809 1.00 96.75 115 GLU A C 1
ATOM 960 O O . GLU A 1 115 ? -10.386 2.317 5.544 1.00 96.75 115 GLU A O 1
ATOM 965 N N . LEU A 1 116 ? -8.174 1.993 5.241 1.00 96.56 116 LEU A N 1
ATOM 966 C CA . LEU A 1 116 ? -7.791 2.305 6.620 1.00 96.56 116 LEU A CA 1
ATOM 967 C C . LEU A 1 116 ? -8.177 3.734 7.005 1.00 96.56 116 LEU A C 1
ATOM 969 O O . LEU A 1 116 ? -8.685 3.952 8.099 1.00 96.56 116 LEU A O 1
ATOM 973 N N . GLU A 1 117 ? -8.013 4.706 6.108 1.00 95.00 117 GLU A N 1
ATOM 974 C CA . GLU A 1 117 ? -8.444 6.088 6.335 1.00 95.00 117 GLU A CA 1
ATOM 975 C C . GLU A 1 117 ? -9.941 6.201 6.613 1.00 95.00 117 GLU A C 1
ATOM 977 O O . GLU A 1 117 ? -10.341 6.912 7.535 1.00 95.00 117 GLU A O 1
ATOM 982 N N . LYS A 1 118 ? -10.775 5.473 5.861 1.00 95.69 118 LYS A N 1
ATOM 983 C CA . LYS A 1 118 ? -12.224 5.446 6.101 1.00 95.69 118 LYS A CA 1
ATOM 984 C C . LYS A 1 118 ? -12.550 4.846 7.466 1.00 95.69 118 LYS A C 1
ATOM 986 O O . LYS A 1 118 ? -13.370 5.414 8.182 1.00 95.69 118 LYS A O 1
ATOM 991 N N . LEU A 1 119 ? -11.912 3.731 7.830 1.00 94.94 119 LEU A N 1
ATOM 992 C CA . LEU A 1 119 ? -12.118 3.080 9.129 1.00 94.94 119 LEU A CA 1
ATOM 993 C C . LEU A 1 119 ? -11.690 3.985 10.287 1.00 94.94 119 LEU A C 1
ATOM 995 O O . LEU A 1 119 ? -12.451 4.165 11.235 1.00 94.94 119 LEU A O 1
ATOM 999 N N . ILE A 1 120 ? -10.515 4.608 10.176 1.00 94.56 120 ILE A N 1
ATOM 1000 C CA . ILE A 1 120 ? -10.008 5.569 11.159 1.00 94.56 120 ILE A CA 1
ATOM 1001 C C . ILE A 1 120 ? -10.986 6.734 11.310 1.00 94.56 120 ILE A C 1
ATOM 1003 O O . ILE A 1 120 ? -11.304 7.098 12.439 1.00 94.56 120 ILE A O 1
ATOM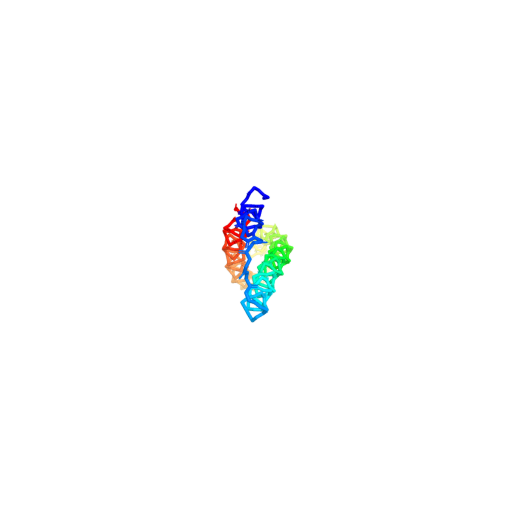 1007 N N . ASN A 1 121 ? -11.493 7.300 10.209 1.00 94.31 121 ASN A N 1
ATOM 1008 C CA . ASN A 1 121 ? -12.427 8.423 10.277 1.00 94.31 121 ASN A CA 1
ATOM 1009 C C . ASN A 1 121 ? -13.735 8.040 10.986 1.00 94.31 121 ASN A C 1
ATOM 1011 O O . ASN A 1 121 ? -14.161 8.753 11.885 1.00 94.31 121 ASN A O 1
ATOM 1015 N N . ILE A 1 122 ? -14.313 6.877 10.663 1.00 93.12 122 ILE A N 1
ATOM 1016 C CA . ILE A 1 122 ? -15.531 6.368 11.321 1.00 93.12 122 ILE A CA 1
ATOM 1017 C C . ILE A 1 122 ? -15.327 6.199 12.833 1.00 93.12 122 ILE A C 1
ATOM 1019 O O . ILE A 1 122 ? -16.221 6.508 13.611 1.00 93.12 122 ILE A O 1
ATOM 1023 N N . MET A 1 123 ? -14.161 5.707 13.254 1.00 88.44 123 MET A N 1
ATOM 1024 C CA . MET A 1 123 ? -13.845 5.488 14.671 1.00 88.44 123 MET A CA 1
ATOM 1025 C C . MET A 1 123 ? -13.436 6.766 15.421 1.00 88.44 123 MET A C 1
ATOM 1027 O O . MET A 1 123 ? -13.357 6.754 16.648 1.00 88.44 123 MET A O 1
ATOM 1031 N N . SER A 1 124 ? -13.128 7.848 14.702 1.00 82.50 124 SER A N 1
ATOM 1032 C CA . SER A 1 124 ? -12.673 9.120 15.282 1.00 82.50 124 SER A CA 1
ATOM 1033 C C . SER A 1 124 ? -1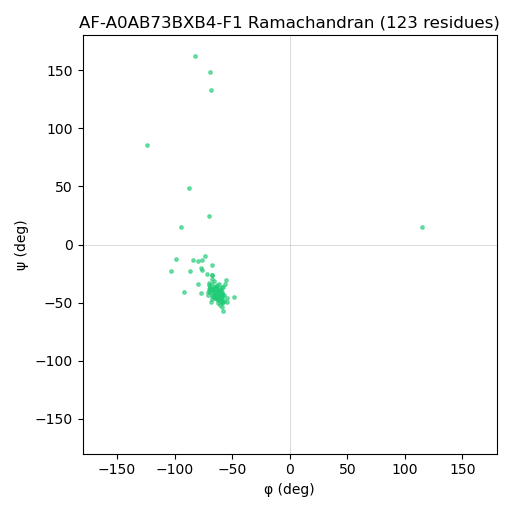3.791 10.166 15.421 1.00 82.50 124 SER A C 1
ATOM 1035 O O . SER A 1 124 ? -13.570 11.185 16.079 1.00 82.50 124 SER A O 1
ATOM 1037 N N . GLU A 1 125 ? -14.951 9.941 14.792 1.00 66.75 125 GLU A N 1
ATOM 1038 C CA . GLU A 1 125 ? -16.160 10.791 14.835 1.00 66.75 125 GLU A CA 1
ATOM 1039 C C . GLU A 1 125 ? -17.037 10.543 16.081 1.00 66.75 125 GLU A C 1
ATOM 1041 O O . GLU A 1 125 ? -17.526 11.541 16.676 1.00 66.75 125 GLU A O 1
#

Foldseek 3Di:
DVVVVVVVVVPVVPPPDDDPVVVVVVVVVVVVVVVVVVVLVVVLVVLVVVLVVLVVVLVVLVVVVVCLVVLLVVLVVCLVPPPPNVVSVVVNVVSVVVVVVSVVSNVVSVVSSVVSVVVSVVSVD

Mean predicted aligned error: 9.35 Å